Protein AF-A0AAC8YK16-F1 (afdb_monomer_lite)

Radius of gyration: 15.48 Å; chains: 1; bounding box: 37×26×36 Å

Organism: NCBI:txid1748

pLDDT: mean 91.45, std 7.3, range [54.34, 96.81]

Sequence (93 aa):
MEESGQTVRLNRILDLQSDHWIGRAPSGGLEDFHALRIIYSATSLAPSEPVVLDVGGTTERARWVPLWHWRRLSWGAATRACLEHHIHDVPAD

Structure (mmCIF, N/CA/C/O backbone):
data_AF-A0AAC8YK16-F1
#
_entry.id   AF-A0AAC8YK16-F1
#
loop_
_atom_site.group_PDB
_atom_site.id
_atom_site.type_symbol
_atom_site.label_atom_id
_atom_site.label_alt_id
_atom_site.label_comp_id
_atom_site.label_asym_id
_atom_site.label_entity_id
_atom_site.label_seq_id
_atom_site.pdbx_PDB_ins_code
_atom_site.Cartn_x
_atom_site.Cartn_y
_atom_site.Cartn_z
_atom_site.occupancy
_atom_site.B_is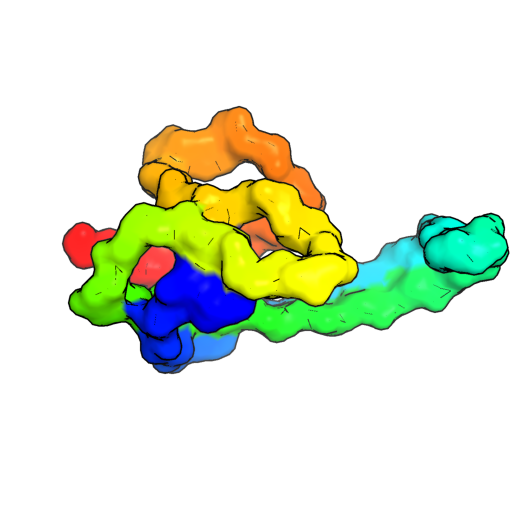o_or_equiv
_atom_site.auth_seq_id
_atom_site.auth_comp_id
_atom_site.auth_asym_id
_atom_site.auth_atom_id
_atom_site.pdbx_PDB_model_num
ATOM 1 N N . MET A 1 1 ? 3.504 2.084 11.513 1.00 72.19 1 MET A N 1
ATOM 2 C CA . MET A 1 1 ? 4.666 2.413 12.358 1.00 72.19 1 MET A CA 1
ATOM 3 C C . MET A 1 1 ? 5.303 3.682 11.825 1.00 72.19 1 MET A C 1
ATOM 5 O O . MET A 1 1 ? 5.016 4.717 12.388 1.00 72.19 1 MET A O 1
ATOM 9 N N . GLU A 1 2 ? 6.007 3.663 10.697 1.00 86.19 2 GLU A N 1
ATOM 10 C CA . GLU A 1 2 ? 6.661 4.867 10.154 1.00 86.19 2 GLU A CA 1
ATOM 11 C C . GLU A 1 2 ? 5.747 5.714 9.246 1.00 86.19 2 GLU A C 1
ATOM 13 O O . GLU A 1 2 ? 5.506 6.883 9.517 1.00 86.19 2 GLU A O 1
ATOM 18 N N . GLU A 1 3 ? 5.113 5.118 8.237 1.00 90.56 3 GLU A N 1
ATOM 19 C CA . GLU A 1 3 ? 4.345 5.892 7.242 1.00 90.56 3 GLU A CA 1
ATOM 20 C C . GLU A 1 3 ? 2.921 6.297 7.678 1.00 90.56 3 GLU A C 1
ATOM 22 O O . GLU A 1 3 ? 2.296 7.142 7.046 1.00 90.56 3 GLU A O 1
ATOM 27 N N . SER A 1 4 ? 2.370 5.689 8.735 1.00 94.44 4 SER A N 1
ATOM 28 C CA . SER A 1 4 ? 0.952 5.862 9.120 1.00 94.44 4 SER A CA 1
ATOM 29 C C . SER A 1 4 ? 0.679 5.939 10.622 1.00 94.44 4 SER A C 1
ATOM 31 O O . SER A 1 4 ? -0.476 6.080 11.035 1.00 94.44 4 SER A O 1
ATOM 33 N N . GLY A 1 5 ? 1.704 5.757 11.460 1.00 94.56 5 GLY A N 1
ATOM 34 C CA . GLY A 1 5 ? 1.538 5.691 12.914 1.00 94.56 5 GLY A CA 1
ATOM 35 C C . GLY A 1 5 ? 0.722 4.489 13.416 1.00 94.56 5 GLY A C 1
ATOM 36 O O . GLY A 1 5 ? 0.516 4.360 14.616 1.00 94.56 5 GLY A O 1
ATOM 37 N N . GLN A 1 6 ? 0.279 3.582 12.533 1.00 95.50 6 GLN A N 1
ATOM 38 C CA . GLN A 1 6 ? -0.534 2.427 12.926 1.00 95.50 6 GLN A CA 1
ATOM 39 C C . GLN A 1 6 ? 0.324 1.249 13.398 1.00 95.50 6 GLN A C 1
ATOM 41 O O . GLN A 1 6 ? 1.357 0.937 12.792 1.00 95.50 6 GLN A O 1
ATOM 46 N N . THR A 1 7 ? -0.155 0.550 14.425 1.00 95.06 7 THR A N 1
ATOM 47 C CA . THR A 1 7 ? 0.344 -0.770 14.828 1.00 95.06 7 THR A CA 1
ATOM 48 C C . THR A 1 7 ? -0.600 -1.825 14.277 1.00 95.06 7 THR A C 1
ATOM 50 O O . THR A 1 7 ? -1.791 -1.808 14.575 1.00 95.06 7 THR A O 1
ATOM 53 N N . VAL A 1 8 ? -0.079 -2.748 13.472 1.00 93.69 8 VAL A N 1
ATOM 54 C CA . VAL A 1 8 ? -0.893 -3.771 12.809 1.00 93.69 8 VAL A CA 1
ATOM 55 C C . VAL A 1 8 ? -0.349 -5.167 13.069 1.00 93.69 8 VAL A C 1
ATOM 57 O O . VAL A 1 8 ? 0.860 -5.373 13.158 1.00 93.69 8 VAL A O 1
ATOM 60 N N . ARG A 1 9 ? -1.253 -6.143 13.140 1.00 94.44 9 ARG A N 1
ATOM 61 C CA . ARG A 1 9 ? -0.930 -7.566 13.055 1.00 94.44 9 ARG A CA 1
ATOM 62 C C . ARG A 1 9 ? -1.137 -8.018 11.613 1.00 94.44 9 ARG A C 1
ATOM 64 O O . ARG A 1 9 ? -2.238 -7.870 11.082 1.00 94.44 9 ARG A O 1
ATOM 71 N N . LEU A 1 10 ? -0.103 -8.583 10.989 1.00 94.06 10 LEU A N 1
ATOM 72 C CA . LEU A 1 10 ? -0.249 -9.220 9.679 1.00 94.06 10 LEU A CA 1
ATOM 73 C C . LEU A 1 10 ? -1.177 -10.436 9.799 1.00 94.06 10 LEU A C 1
ATOM 75 O O . LEU A 1 10 ? -1.118 -11.186 10.775 1.00 94.06 10 LEU A O 1
ATOM 79 N N . ASN A 1 11 ? -2.051 -10.613 8.814 1.00 92.50 11 ASN A N 1
ATOM 80 C CA . ASN A 1 11 ? -2.984 -11.732 8.756 1.00 92.50 11 ASN A CA 1
ATOM 81 C C . ASN A 1 11 ? -2.438 -12.822 7.827 1.00 92.50 11 ASN A C 1
ATOM 83 O O . ASN A 1 11 ? -2.069 -13.900 8.281 1.00 92.50 11 ASN A O 1
ATOM 87 N N . ARG A 1 12 ? -2.382 -12.532 6.522 1.00 92.69 12 ARG A N 1
ATOM 88 C CA . ARG A 1 12 ? -1.899 -13.443 5.476 1.00 92.69 12 ARG A CA 1
ATOM 89 C C . ARG A 1 12 ? -1.330 -12.665 4.295 1.00 92.69 12 ARG A C 1
ATOM 91 O O . ARG A 1 12 ? -1.687 -11.498 4.102 1.00 92.69 12 ARG A O 1
ATOM 98 N N . ILE A 1 13 ? -0.517 -13.341 3.486 1.00 94.44 13 ILE A N 1
ATOM 99 C CA . ILE A 1 13 ? -0.218 -12.888 2.124 1.00 94.44 13 ILE A CA 1
ATOM 100 C C . ILE A 1 13 ? -1.532 -12.899 1.344 1.00 94.44 13 ILE A C 1
ATOM 102 O O . ILE A 1 13 ? -2.286 -13.872 1.391 1.00 94.44 13 ILE A O 1
ATOM 106 N N . LEU A 1 14 ? -1.819 -11.778 0.701 1.00 93.25 14 LEU A N 1
ATOM 107 C CA . LEU A 1 14 ? -3.013 -11.546 -0.091 1.00 93.25 14 LEU A CA 1
ATOM 108 C C . LEU A 1 14 ? -2.722 -11.736 -1.579 1.00 93.25 14 LEU A C 1
ATOM 110 O O . LEU A 1 14 ? -3.507 -12.387 -2.255 1.00 93.25 14 LEU A O 1
ATOM 114 N N . ASP A 1 15 ? -1.587 -11.212 -2.053 1.00 93.69 15 ASP A N 1
ATOM 115 C CA . ASP A 1 15 ? -1.198 -11.260 -3.464 1.00 93.69 15 ASP A CA 1
ATOM 116 C C . ASP A 1 15 ? 0.330 -11.133 -3.635 1.00 93.69 15 ASP A C 1
ATOM 118 O O . ASP A 1 15 ? 1.030 -10.608 -2.758 1.00 93.69 15 ASP A O 1
ATOM 122 N N . LEU A 1 16 ? 0.841 -11.596 -4.776 1.00 95.25 16 LEU A N 1
ATOM 123 C CA . LEU A 1 16 ? 2.209 -11.385 -5.242 1.00 95.25 16 LEU A CA 1
ATOM 124 C C . LEU A 1 16 ? 2.158 -10.805 -6.654 1.00 95.25 16 LEU A C 1
ATOM 126 O O . LEU A 1 16 ? 1.712 -11.458 -7.593 1.00 95.25 16 LEU A O 1
ATOM 130 N N . GLN A 1 17 ? 2.687 -9.599 -6.813 1.00 94.62 17 GLN A N 1
ATOM 131 C CA . GLN A 1 17 ? 2.686 -8.896 -8.088 1.00 94.62 17 GLN A CA 1
ATOM 132 C C . GLN A 1 17 ? 4.103 -8.744 -8.629 1.00 94.62 17 GLN A C 1
ATOM 134 O O . GLN A 1 17 ? 5.052 -8.553 -7.869 1.00 94.62 17 GLN A O 1
ATOM 139 N N . SER A 1 18 ? 4.221 -8.775 -9.952 1.00 94.06 18 SER A N 1
ATOM 140 C CA . SER A 1 18 ? 5.440 -8.457 -10.692 1.00 94.06 18 SER A CA 1
ATOM 141 C C . SER A 1 18 ? 5.129 -7.351 -11.687 1.00 94.06 18 SER A C 1
ATOM 143 O O . SER A 1 18 ? 4.082 -7.386 -12.330 1.00 94.06 18 SER A O 1
ATOM 145 N N . ASP A 1 19 ? 6.031 -6.388 -11.823 1.00 91.88 19 ASP A N 1
ATOM 146 C CA . ASP A 1 19 ? 5.856 -5.245 -12.713 1.00 91.88 19 ASP A CA 1
ATOM 147 C C . ASP A 1 19 ? 7.185 -4.855 -13.351 1.00 91.88 19 ASP A C 1
ATOM 149 O O . ASP A 1 19 ? 8.213 -4.842 -12.675 1.00 91.88 19 ASP A O 1
ATOM 153 N N . HIS A 1 20 ? 7.164 -4.555 -14.643 1.00 93.56 20 HIS A N 1
ATOM 154 C CA . HIS A 1 20 ? 8.358 -4.259 -15.427 1.00 93.56 20 HIS A CA 1
ATOM 155 C C . HIS A 1 20 ? 8.116 -3.003 -16.253 1.00 93.56 20 HIS A C 1
ATOM 157 O O . HIS A 1 20 ? 7.110 -2.907 -16.960 1.00 93.56 20 HIS A O 1
ATOM 163 N N . TRP A 1 21 ? 9.001 -2.018 -16.122 1.00 93.62 21 TRP A N 1
ATOM 164 C CA . TRP A 1 21 ? 8.870 -0.758 -16.844 1.00 93.62 21 TRP A CA 1
ATOM 165 C C . TRP A 1 21 ? 10.217 -0.068 -17.036 1.00 93.62 21 TRP A C 1
ATOM 167 O O . TRP A 1 21 ? 11.091 -0.107 -16.175 1.00 93.62 21 TRP A O 1
ATOM 177 N N . ILE A 1 22 ? 10.338 0.673 -18.136 1.00 95.62 22 ILE A N 1
ATOM 178 C CA . ILE A 1 22 ? 11.454 1.594 -18.352 1.00 95.62 22 ILE A CA 1
ATOM 179 C C . ILE A 1 22 ? 11.069 2.956 -17.771 1.00 95.62 22 ILE A C 1
ATOM 181 O O . ILE A 1 22 ? 10.034 3.526 -18.126 1.00 95.62 22 ILE A O 1
ATOM 185 N N . GLY A 1 23 ? 11.896 3.487 -16.874 1.00 93.06 23 GLY A N 1
ATOM 186 C CA . GLY A 1 23 ? 11.645 4.737 -16.159 1.00 93.06 23 GLY A CA 1
ATOM 187 C C . GLY A 1 23 ? 12.895 5.598 -16.027 1.00 93.06 23 GLY A C 1
ATOM 188 O O . GLY A 1 23 ? 13.980 5.215 -16.455 1.00 93.06 23 GLY A O 1
ATOM 189 N N . ARG A 1 24 ? 12.752 6.784 -15.427 1.00 95.00 24 ARG A N 1
ATOM 190 C CA . ARG A 1 24 ? 13.905 7.608 -15.045 1.00 95.00 24 ARG A CA 1
ATOM 191 C C . ARG A 1 24 ? 14.244 7.388 -13.581 1.00 95.00 24 ARG A C 1
ATOM 193 O O . ARG A 1 24 ? 13.371 7.537 -12.729 1.00 95.00 24 ARG A O 1
ATOM 200 N N . ALA A 1 25 ? 15.506 7.097 -13.303 1.00 88.94 25 ALA A N 1
ATOM 201 C CA . ALA A 1 25 ? 16.023 7.078 -11.945 1.00 88.94 25 ALA A CA 1
ATOM 202 C C . ALA 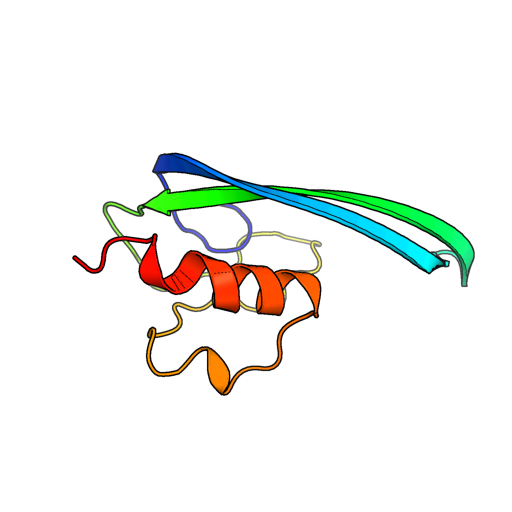A 1 25 ? 16.098 8.496 -11.353 1.00 88.94 25 ALA A C 1
ATOM 204 O O . ALA A 1 25 ? 16.113 9.476 -12.108 1.00 88.94 25 ALA A O 1
ATOM 205 N N . PRO A 1 26 ? 16.228 8.640 -10.020 1.00 85.06 26 PRO A N 1
ATOM 206 C CA . PRO A 1 26 ? 16.452 9.939 -9.381 1.00 85.06 26 PRO A CA 1
ATOM 207 C C . PRO A 1 26 ? 17.671 10.702 -9.930 1.00 85.06 26 PRO A C 1
ATOM 209 O O . PRO A 1 26 ? 17.700 11.928 -9.898 1.00 85.06 26 PRO A O 1
ATOM 212 N N . SER A 1 27 ? 18.657 9.987 -10.482 1.00 89.88 27 SER A N 1
ATOM 213 C CA . SER A 1 27 ? 19.835 10.544 -11.163 1.00 89.88 27 SER A CA 1
ATOM 214 C C . SER A 1 27 ? 19.540 11.126 -12.559 1.00 89.88 27 SER A C 1
ATOM 216 O O . SER A 1 27 ? 20.395 11.790 -13.140 1.00 89.88 27 SER A O 1
ATOM 218 N N . GLY A 1 28 ? 18.350 10.874 -13.117 1.00 91.38 28 GLY A N 1
ATOM 219 C CA . GLY A 1 28 ? 17.902 11.316 -14.442 1.00 91.38 28 GLY A CA 1
ATOM 220 C C . GLY A 1 28 ? 18.145 10.316 -15.583 1.00 91.38 28 GLY A C 1
ATOM 221 O O . GLY A 1 28 ? 17.594 10.503 -16.677 1.00 91.38 28 GLY A O 1
ATOM 222 N N . GLY A 1 29 ? 18.922 9.255 -15.340 1.00 94.88 29 GLY A N 1
ATOM 223 C CA . GLY A 1 29 ? 19.192 8.184 -16.305 1.00 94.88 29 GLY A CA 1
ATOM 224 C C . GLY A 1 29 ? 17.949 7.353 -16.627 1.00 94.88 29 GLY A C 1
ATOM 225 O O . GLY A 1 29 ? 17.082 7.185 -15.772 1.00 94.88 29 GLY A O 1
ATOM 226 N N . LEU A 1 30 ? 17.850 6.862 -17.868 1.00 96.50 30 LEU A N 1
ATOM 227 C CA . LEU A 1 30 ? 16.855 5.847 -18.220 1.00 96.50 30 LEU A CA 1
ATOM 228 C C . LEU A 1 30 ? 17.325 4.493 -17.698 1.00 96.50 30 LEU A C 1
ATOM 230 O O . LEU A 1 30 ? 18.439 4.070 -18.003 1.00 96.50 30 LEU A O 1
ATOM 234 N N . GLU A 1 31 ? 16.459 3.831 -16.949 1.00 96.44 31 GLU A N 1
ATOM 235 C CA . GLU A 1 31 ? 16.717 2.535 -16.339 1.00 96.44 31 GLU A CA 1
ATOM 236 C C . GLU A 1 31 ? 15.550 1.590 -16.613 1.00 96.44 31 GLU A C 1
ATOM 238 O O . GLU A 1 31 ? 14.401 2.015 -16.773 1.00 96.44 31 GLU A O 1
ATOM 243 N N . ASP A 1 32 ? 15.879 0.304 -16.696 1.00 95.94 32 ASP A N 1
ATOM 244 C CA . ASP A 1 32 ? 14.911 -0.773 -16.809 1.00 95.94 32 ASP A CA 1
ATOM 245 C C . ASP A 1 32 ? 14.625 -1.338 -15.414 1.00 95.94 32 ASP A C 1
ATOM 247 O O . ASP A 1 32 ? 15.521 -1.871 -14.756 1.00 95.94 32 ASP A O 1
ATOM 251 N N . PHE A 1 33 ? 13.394 -1.170 -14.940 1.00 93.88 33 PHE A N 1
ATOM 252 C CA . PHE A 1 33 ? 12.986 -1.537 -13.592 1.00 93.88 33 PHE A CA 1
ATOM 253 C C . PHE A 1 33 ? 12.166 -2.818 -13.603 1.00 93.88 33 PHE A C 1
ATOM 255 O O . PHE A 1 33 ? 11.226 -2.977 -14.380 1.00 93.88 33 PHE A O 1
ATOM 262 N N . HIS A 1 34 ? 12.462 -3.696 -12.646 1.00 94.94 34 HIS A N 1
ATOM 263 C CA . HIS A 1 34 ? 11.635 -4.851 -12.320 1.00 94.94 34 HIS A CA 1
ATOM 264 C C . HIS A 1 34 ? 11.308 -4.822 -10.829 1.00 94.94 34 HIS A C 1
ATOM 266 O O . HIS A 1 34 ? 12.205 -4.892 -9.990 1.00 94.94 34 HIS A O 1
ATOM 272 N N . ALA A 1 35 ? 10.024 -4.710 -10.493 1.00 92.44 35 ALA A N 1
ATOM 273 C CA . ALA A 1 35 ? 9.549 -4.751 -9.117 1.00 92.44 35 ALA A CA 1
ATOM 274 C C . ALA A 1 35 ? 8.759 -6.027 -8.836 1.00 92.44 35 ALA A C 1
ATOM 276 O O . ALA A 1 35 ? 7.904 -6.435 -9.622 1.00 92.44 35 ALA A O 1
ATOM 277 N N . LEU A 1 36 ? 8.991 -6.591 -7.652 1.00 94.94 36 LEU A N 1
ATOM 278 C CA . LEU A 1 36 ? 8.125 -7.585 -7.030 1.00 94.94 36 LEU A CA 1
ATOM 279 C C . LEU A 1 36 ? 7.449 -6.949 -5.814 1.00 94.94 36 LEU A C 1
ATOM 281 O O . LEU A 1 36 ? 8.107 -6.273 -5.023 1.00 94.94 36 LEU A O 1
ATOM 285 N N . ARG A 1 37 ? 6.143 -7.162 -5.649 1.00 93.62 37 ARG A N 1
ATOM 286 C CA . ARG A 1 37 ? 5.374 -6.667 -4.497 1.00 93.62 37 ARG A CA 1
ATOM 287 C C . ARG A 1 37 ? 4.665 -7.822 -3.823 1.00 93.62 37 ARG A C 1
ATOM 289 O O . ARG A 1 37 ? 3.873 -8.508 -4.460 1.00 93.62 37 ARG A O 1
ATOM 296 N N . ILE A 1 38 ? 4.915 -7.997 -2.531 1.00 95.44 38 ILE A N 1
ATOM 297 C CA . ILE A 1 38 ? 4.151 -8.917 -1.6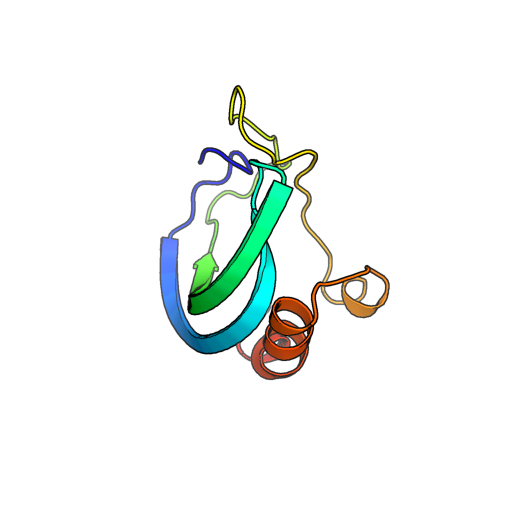88 1.00 95.44 38 ILE A CA 1
ATOM 298 C C . ILE A 1 38 ? 3.122 -8.084 -0.940 1.00 95.44 38 ILE A C 1
ATOM 300 O O . ILE A 1 38 ? 3.484 -7.178 -0.189 1.00 95.44 38 ILE A O 1
ATOM 304 N N . ILE A 1 39 ? 1.847 -8.383 -1.147 1.00 93.62 39 ILE A N 1
ATOM 305 C CA . ILE A 1 39 ? 0.752 -7.655 -0.518 1.00 93.62 39 ILE A CA 1
ATOM 306 C C . ILE A 1 39 ? 0.233 -8.488 0.642 1.00 93.62 39 ILE A C 1
ATOM 308 O O . ILE A 1 39 ? -0.077 -9.665 0.480 1.00 93.62 39 ILE A O 1
ATOM 312 N N . TYR A 1 40 ? 0.119 -7.873 1.815 1.00 93.38 40 TYR A N 1
ATOM 313 C CA . TYR A 1 40 ? -0.419 -8.507 3.013 1.00 93.38 40 TYR A CA 1
ATOM 314 C C . TYR A 1 40 ? -1.748 -7.873 3.395 1.00 93.38 40 TYR A C 1
ATOM 316 O O . TYR A 1 40 ? -1.920 -6.658 3.315 1.00 93.38 40 TYR A O 1
ATOM 324 N N . SER A 1 41 ? -2.658 -8.695 3.906 1.00 92.81 41 SER A N 1
ATOM 325 C CA . SER A 1 41 ? -3.752 -8.183 4.732 1.00 92.81 41 SER A CA 1
ATOM 326 C C . SER A 1 41 ? -3.252 -8.002 6.165 1.00 92.81 41 SER A C 1
ATOM 328 O O . SER A 1 41 ? -2.476 -8.818 6.672 1.00 92.81 41 SER A O 1
ATOM 330 N N . ALA A 1 42 ? -3.695 -6.939 6.828 1.00 92.69 42 ALA A N 1
ATOM 331 C CA . ALA A 1 42 ? -3.301 -6.627 8.193 1.00 92.69 42 ALA A CA 1
ATOM 332 C C . ALA A 1 42 ? -4.470 -6.009 8.961 1.00 92.69 42 ALA A C 1
ATOM 334 O O . ALA A 1 42 ? -5.324 -5.349 8.374 1.00 92.69 42 ALA A O 1
ATOM 335 N N . THR A 1 43 ? -4.483 -6.214 10.276 1.00 92.38 43 THR A N 1
ATOM 336 C CA . THR A 1 43 ? -5.519 -5.690 11.174 1.00 92.38 43 THR A CA 1
ATOM 337 C C . THR A 1 43 ? -4.874 -4.785 12.212 1.00 92.38 43 THR A C 1
ATOM 339 O O . THR A 1 43 ? -3.924 -5.203 12.878 1.00 92.38 43 THR A O 1
ATOM 342 N N . SER A 1 44 ? -5.391 -3.568 12.382 1.00 93.81 44 SER A N 1
ATOM 343 C CA . SER A 1 44 ? -5.085 -2.745 13.557 1.00 93.81 44 SER A CA 1
ATOM 344 C C . SER A 1 44 ? -6.112 -3.050 14.642 1.00 93.81 44 SER A C 1
ATOM 346 O O . SER A 1 44 ? -7.301 -2.848 14.426 1.00 93.81 44 SER A O 1
ATOM 348 N N . LEU A 1 45 ? -5.667 -3.546 15.800 1.00 92.69 45 LEU A N 1
ATOM 349 C CA . LEU A 1 45 ? -6.560 -3.819 16.939 1.00 92.69 45 LEU A CA 1
ATOM 350 C C . LEU A 1 45 ? -6.928 -2.547 17.719 1.00 92.69 45 LEU A C 1
ATOM 352 O O . LEU A 1 45 ? -7.848 -2.562 18.529 1.00 92.69 45 LEU A O 1
ATOM 356 N N . ALA A 1 46 ? -6.195 -1.460 17.488 1.00 94.31 46 ALA A N 1
ATOM 357 C CA . ALA A 1 46 ? -6.419 -0.158 18.100 1.00 94.31 46 ALA A CA 1
ATOM 358 C C . ALA A 1 46 ? -6.121 0.935 17.058 1.00 94.31 46 ALA A C 1
ATOM 360 O O . ALA A 1 46 ? -5.077 1.588 17.138 1.00 94.31 46 ALA A O 1
ATOM 361 N N . PRO A 1 47 ? -6.975 1.089 16.026 1.00 94.62 47 PRO A N 1
ATOM 362 C CA . PRO A 1 47 ? -6.753 2.078 14.982 1.00 94.62 47 PRO A CA 1
ATOM 363 C C . PRO A 1 47 ? -6.820 3.492 15.565 1.00 94.62 47 PRO A C 1
ATOM 365 O O . PRO A 1 47 ? -7.714 3.819 16.344 1.00 94.62 47 PRO A O 1
ATOM 368 N N . SER A 1 48 ? -5.874 4.332 15.163 1.00 95.75 48 SER A N 1
ATOM 369 C CA . SER A 1 48 ? -5.846 5.762 15.475 1.00 95.75 48 SER A CA 1
ATOM 370 C C . SER A 1 48 ? -5.968 6.587 14.195 1.00 95.75 48 SER A C 1
ATOM 372 O O . SER A 1 48 ? -5.944 6.032 13.092 1.00 95.75 48 SER A O 1
ATOM 374 N N . GLU A 1 49 ? -6.084 7.911 14.323 1.00 96.62 49 GLU A N 1
ATOM 375 C CA . GLU A 1 49 ? -5.961 8.788 13.157 1.00 96.62 49 GLU A CA 1
ATOM 376 C C . GLU A 1 49 ? -4.551 8.641 12.556 1.00 96.62 49 GLU A C 1
ATOM 378 O O . GLU A 1 49 ? -3.567 8.781 13.294 1.00 96.62 49 GLU A O 1
ATOM 383 N N . PRO A 1 50 ? -4.414 8.321 11.256 1.00 96.81 50 PRO A N 1
ATOM 384 C CA . PRO A 1 50 ? -3.107 8.095 10.665 1.00 96.81 50 PRO A CA 1
ATOM 385 C C . PRO A 1 50 ? -2.247 9.354 10.656 1.00 96.81 50 PRO A C 1
ATOM 387 O O . PRO A 1 50 ? -2.690 10.436 10.278 1.00 96.81 50 PRO A O 1
ATOM 390 N N . VAL A 1 51 ? -0.982 9.181 11.021 1.00 95.00 51 VAL A N 1
ATOM 391 C CA . VAL A 1 51 ? 0.031 10.239 11.019 1.00 95.00 51 VAL A CA 1
ATOM 392 C C . VAL A 1 51 ? 1.296 9.723 10.350 1.00 95.00 51 VAL A C 1
ATOM 394 O O . VAL A 1 51 ? 1.716 8.595 10.600 1.00 95.00 51 VAL A O 1
ATOM 397 N N . VAL A 1 52 ? 1.903 10.531 9.486 1.00 95.88 52 VAL A N 1
ATOM 398 C CA . VAL A 1 52 ? 3.191 10.193 8.870 1.00 95.88 52 VAL A CA 1
ATOM 399 C C . VAL A 1 52 ? 4.293 10.546 9.866 1.00 95.88 52 VAL A C 1
ATOM 401 O O . VAL A 1 52 ? 4.370 11.691 10.307 1.00 95.88 52 VAL A O 1
ATOM 404 N N . LEU A 1 53 ? 5.104 9.561 10.250 1.00 92.56 53 LEU A N 1
ATOM 405 C CA . LEU A 1 53 ? 6.215 9.722 11.194 1.00 92.56 53 LEU A CA 1
ATOM 406 C C . LEU A 1 53 ? 7.590 9.666 10.512 1.00 92.56 53 LEU A C 1
ATOM 408 O O . LEU A 1 53 ? 8.577 10.044 11.137 1.00 92.56 53 LEU A O 1
ATOM 412 N N . ASP A 1 54 ? 7.651 9.206 9.260 1.00 89.94 54 ASP A N 1
ATOM 413 C CA . ASP A 1 54 ? 8.872 9.147 8.452 1.00 89.94 54 ASP A CA 1
ATOM 414 C C . ASP A 1 54 ? 9.467 10.548 8.230 1.00 89.94 54 ASP A C 1
ATOM 416 O O . ASP A 1 54 ? 8.809 11.442 7.688 1.00 89.94 54 ASP A O 1
ATOM 420 N N . VAL A 1 55 ? 10.721 10.741 8.645 1.00 87.62 55 VAL A N 1
ATOM 421 C CA . VAL A 1 55 ? 11.456 11.997 8.467 1.00 87.62 55 VAL A CA 1
ATOM 422 C C . VAL A 1 55 ? 12.428 11.845 7.304 1.00 87.62 55 VAL A C 1
ATOM 424 O O . VAL A 1 55 ? 13.444 11.166 7.411 1.00 87.62 55 VAL A O 1
ATOM 427 N N . GLY A 1 56 ? 12.158 12.560 6.211 1.00 86.69 56 GLY A N 1
ATOM 428 C CA . GLY A 1 56 ? 12.983 12.521 5.000 1.00 86.69 56 GLY A CA 1
ATOM 429 C C . GLY A 1 56 ? 12.539 11.476 3.974 1.00 86.69 56 GLY A C 1
ATOM 430 O O . GLY A 1 56 ? 13.085 11.463 2.870 1.00 86.69 56 GLY A O 1
ATOM 431 N N . GLY A 1 57 ? 11.538 10.653 4.293 1.00 89.19 57 GLY A N 1
ATOM 432 C CA . GLY A 1 57 ? 10.843 9.820 3.321 1.00 89.19 57 GLY A CA 1
ATOM 433 C C . GLY A 1 57 ? 9.925 10.593 2.373 1.00 89.19 57 GLY A C 1
ATOM 434 O O . GLY A 1 57 ? 9.759 11.812 2.446 1.00 89.19 57 GLY A O 1
ATOM 435 N N . THR A 1 58 ? 9.311 9.859 1.447 1.00 89.88 58 THR A N 1
ATOM 436 C CA . THR A 1 58 ? 8.474 10.426 0.374 1.00 89.88 58 THR A CA 1
ATOM 437 C C . THR A 1 58 ? 6.982 10.455 0.700 1.00 89.88 58 THR A C 1
ATOM 439 O O . THR A 1 58 ? 6.184 10.929 -0.109 1.00 89.88 58 THR A O 1
ATOM 442 N N . THR A 1 59 ? 6.574 9.917 1.849 1.00 92.88 59 THR A N 1
ATOM 443 C CA . THR A 1 59 ? 5.161 9.824 2.231 1.00 92.88 59 THR A CA 1
ATOM 444 C C . THR A 1 59 ? 4.615 11.202 2.600 1.00 92.88 59 THR A C 1
ATOM 446 O O . THR A 1 59 ? 4.996 11.780 3.610 1.00 92.88 59 THR A O 1
ATOM 449 N N . GLU A 1 60 ? 3.691 11.737 1.797 1.00 92.69 60 GLU A N 1
ATOM 450 C CA . GLU A 1 60 ? 3.079 13.047 2.073 1.00 92.69 60 GLU A CA 1
ATOM 451 C C . GLU A 1 60 ? 1.926 12.947 3.086 1.00 92.69 60 GLU A C 1
ATOM 453 O O . GLU A 1 60 ? 1.763 13.817 3.941 1.00 92.69 60 GLU A O 1
ATOM 458 N N . ARG A 1 61 ? 1.071 11.919 2.964 1.00 93.19 61 ARG A N 1
ATOM 459 C CA . ARG A 1 61 ? -0.174 11.790 3.741 1.00 93.19 61 ARG A CA 1
ATOM 460 C C . A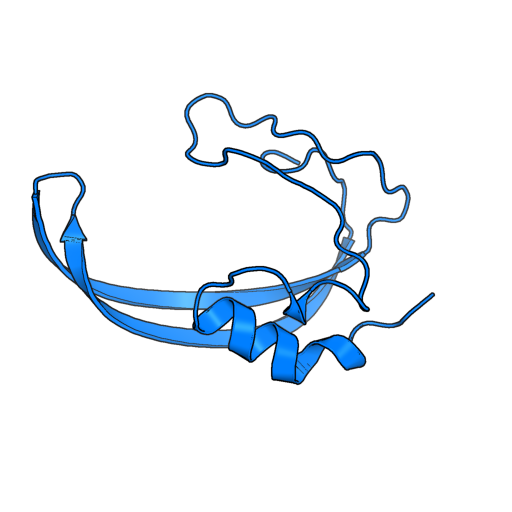RG A 1 61 ? -0.559 10.336 3.972 1.00 93.19 61 ARG A C 1
ATOM 462 O O . ARG A 1 61 ? -0.388 9.497 3.093 1.00 93.19 61 ARG A O 1
ATOM 469 N N . ALA A 1 62 ? -1.214 10.087 5.102 1.00 95.12 62 ALA A N 1
ATOM 470 C CA . ALA A 1 62 ? -1.876 8.827 5.417 1.00 95.12 62 ALA A CA 1
ATOM 471 C C . ALA A 1 62 ? -3.327 9.093 5.841 1.00 95.12 62 ALA A C 1
ATOM 473 O O . ALA A 1 62 ? -3.623 10.126 6.436 1.00 95.12 62 ALA A O 1
ATOM 474 N N . ARG A 1 63 ? -4.247 8.177 5.515 1.00 95.25 63 ARG A N 1
ATOM 475 C CA . ARG A 1 63 ? -5.655 8.253 5.935 1.00 95.25 63 ARG A CA 1
ATOM 476 C C . ARG A 1 63 ? -6.313 6.879 5.933 1.00 95.25 63 ARG A C 1
ATOM 478 O O . ARG A 1 63 ? -5.996 6.044 5.087 1.00 95.25 63 ARG A O 1
ATOM 485 N N . TRP A 1 64 ? -7.312 6.696 6.791 1.00 94.88 64 TRP A N 1
ATOM 486 C CA . TRP A 1 64 ? -8.284 5.622 6.610 1.00 94.88 64 TRP A CA 1
ATOM 487 C C . TRP A 1 64 ? -9.239 5.983 5.468 1.00 94.88 64 TRP A C 1
ATOM 489 O O . TRP A 1 64 ? -9.701 7.124 5.348 1.00 94.88 64 TRP A O 1
ATOM 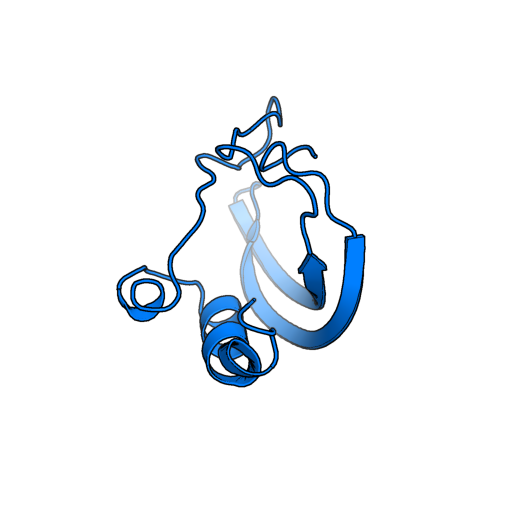499 N N . VAL A 1 65 ? -9.529 5.012 4.603 1.00 93.75 65 VAL A N 1
ATOM 500 C CA . VAL A 1 65 ? -10.447 5.176 3.471 1.00 93.75 65 VAL A CA 1
ATOM 501 C C . VAL A 1 65 ? -11.622 4.220 3.655 1.00 93.75 65 VAL A C 1
ATOM 503 O O . VAL A 1 65 ? -11.417 3.008 3.630 1.00 93.75 65 VAL A O 1
ATOM 506 N N . PRO A 1 66 ? -12.858 4.726 3.808 1.00 91.12 66 PRO A N 1
ATOM 507 C CA . PRO A 1 66 ? -14.035 3.869 3.856 1.00 91.12 66 PRO A CA 1
ATOM 508 C C . PRO A 1 66 ? -14.202 3.043 2.575 1.00 91.12 66 PRO A C 1
ATOM 510 O O . PRO A 1 66 ? -13.969 3.544 1.470 1.00 91.12 66 PRO A O 1
ATOM 513 N N . LEU A 1 67 ? -14.702 1.809 2.702 1.00 89.69 67 LEU A N 1
ATOM 514 C CA . LEU A 1 67 ? -14.870 0.880 1.573 1.00 89.69 67 LEU A CA 1
ATOM 515 C C . LEU A 1 67 ? -15.779 1.419 0.455 1.00 89.69 67 LEU A C 1
ATOM 517 O O . LEU A 1 67 ? -15.604 1.099 -0.715 1.00 89.69 67 LEU A O 1
ATOM 521 N N . TRP A 1 68 ? -16.741 2.280 0.772 1.00 90.62 68 TRP A N 1
ATOM 522 C CA . TRP A 1 68 ? -17.590 2.907 -0.244 1.00 90.62 68 TRP A CA 1
ATOM 523 C C . TRP A 1 68 ? -16.871 4.023 -1.024 1.00 90.62 68 TRP A C 1
ATOM 525 O O . TRP A 1 68 ? -17.336 4.433 -2.088 1.00 90.62 68 TRP A O 1
ATOM 535 N N . HIS A 1 69 ? -15.749 4.536 -0.509 1.00 94.44 69 HIS A N 1
ATOM 536 C CA . HIS A 1 69 ? -15.062 5.706 -1.051 1.00 94.44 69 HIS A CA 1
ATOM 537 C C . HIS A 1 69 ? -13.818 5.371 -1.878 1.00 94.44 69 HIS A C 1
ATOM 539 O O . HIS A 1 69 ? -13.429 6.180 -2.718 1.00 94.44 69 HIS A O 1
ATOM 545 N N . TRP A 1 70 ? -13.200 4.198 -1.692 1.00 93.81 70 TRP A N 1
ATOM 546 C CA . TRP A 1 70 ? -11.899 3.902 -2.308 1.00 93.81 70 TRP A CA 1
ATOM 547 C C . TRP A 1 70 ? -11.907 4.044 -3.836 1.00 93.81 70 TRP A C 1
ATOM 549 O O . TRP A 1 70 ? -10.958 4.580 -4.395 1.00 93.81 70 TRP A O 1
ATOM 559 N N . ARG A 1 71 ? -13.000 3.681 -4.522 1.00 95.00 71 ARG A N 1
ATOM 560 C CA . ARG A 1 71 ? -13.113 3.800 -5.992 1.00 95.00 71 ARG A CA 1
ATOM 561 C C . ARG A 1 71 ? -13.034 5.238 -6.517 1.00 95.00 71 ARG A C 1
ATOM 563 O O . ARG A 1 71 ? -12.812 5.425 -7.709 1.00 95.00 71 ARG A O 1
ATOM 570 N N . ARG A 1 72 ? -13.252 6.239 -5.657 1.00 95.75 72 ARG A N 1
ATOM 571 C CA . ARG A 1 72 ? -13.212 7.668 -6.011 1.00 95.75 72 ARG A CA 1
ATOM 572 C C . ARG A 1 72 ? -11.816 8.278 -5.896 1.00 95.75 72 ARG A C 1
ATOM 574 O O . ARG A 1 72 ? -11.642 9.434 -6.264 1.00 95.75 72 ARG A O 1
ATOM 581 N N . LEU A 1 73 ? -10.851 7.535 -5.360 1.00 95.38 73 LEU A N 1
ATOM 582 C CA . LEU A 1 73 ? -9.469 7.979 -5.236 1.00 95.38 73 LEU A CA 1
ATOM 583 C C . LEU A 1 73 ? -8.643 7.486 -6.427 1.00 95.38 73 LEU A C 1
ATOM 585 O O . LEU A 1 73 ? -8.921 6.432 -7.005 1.00 95.38 73 LEU A O 1
ATOM 589 N N . SER A 1 74 ? -7.621 8.259 -6.784 1.00 94.81 74 SER A N 1
ATOM 590 C CA . SER A 1 74 ? -6.638 7.859 -7.786 1.00 94.81 74 SER A CA 1
ATOM 591 C C . SER A 1 74 ? -5.655 6.874 -7.166 1.00 94.81 74 SER A C 1
ATOM 593 O O . SER A 1 74 ? -4.988 7.191 -6.184 1.00 94.81 74 SER A O 1
ATOM 595 N N . TRP A 1 75 ? -5.553 5.693 -7.765 1.00 95.00 75 TRP A N 1
ATOM 596 C CA . TRP A 1 75 ? -4.625 4.643 -7.360 1.00 95.00 75 TRP A CA 1
ATOM 597 C C . TRP A 1 75 ? -3.661 4.344 -8.502 1.00 95.00 75 TRP A C 1
ATOM 599 O O . TRP A 1 75 ? -4.056 4.384 -9.669 1.00 95.00 75 TRP A O 1
ATOM 609 N N . GLY A 1 76 ? -2.421 3.978 -8.170 1.00 91.81 76 GLY A N 1
ATOM 610 C CA . GLY A 1 76 ? -1.541 3.318 -9.132 1.00 91.81 76 GLY A CA 1
ATOM 611 C C . GLY A 1 76 ? -2.170 2.010 -9.627 1.00 91.81 76 GLY A C 1
ATOM 612 O O . GLY A 1 76 ? -2.933 1.374 -8.895 1.00 91.81 76 GLY A O 1
ATOM 613 N N . ALA A 1 77 ? -1.859 1.605 -10.862 1.00 89.94 77 ALA A N 1
ATOM 614 C CA . ALA A 1 77 ? -2.516 0.475 -11.528 1.00 89.94 77 ALA A CA 1
ATOM 615 C C . ALA A 1 77 ? -2.469 -0.818 -10.692 1.00 89.94 77 ALA A C 1
ATOM 617 O O . ALA A 1 77 ? -3.496 -1.459 -10.481 1.00 89.94 77 ALA A O 1
ATOM 618 N N . ALA A 1 78 ? -1.300 -1.137 -10.134 1.00 89.19 78 ALA A N 1
ATOM 619 C CA . ALA A 1 78 ? -1.084 -2.294 -9.266 1.00 89.19 78 ALA A CA 1
ATOM 620 C C . ALA A 1 78 ? -1.943 -2.268 -7.987 1.00 89.19 78 ALA A C 1
ATOM 622 O O . ALA A 1 78 ? -2.616 -3.246 -7.656 1.00 89.19 78 ALA A O 1
ATOM 623 N N . THR A 1 79 ? -1.978 -1.128 -7.288 1.00 93.06 79 THR A N 1
ATOM 624 C CA . THR A 1 79 ? -2.806 -0.947 -6.085 1.00 93.06 79 THR A CA 1
ATOM 625 C C . THR A 1 79 ? -4.289 -1.062 -6.417 1.00 93.06 79 THR A C 1
ATOM 627 O O . THR A 1 79 ? -5.032 -1.715 -5.688 1.00 93.06 79 THR A O 1
ATOM 630 N N . ARG A 1 80 ? -4.722 -0.468 -7.537 1.00 94.81 80 ARG A N 1
ATOM 631 C CA . ARG A 1 80 ? -6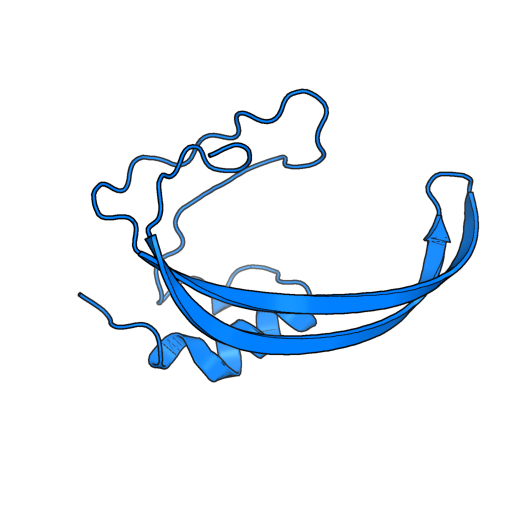.108 -0.561 -7.997 1.00 94.81 80 ARG A CA 1
ATOM 632 C C . ARG A 1 80 ? -6.512 -2.008 -8.265 1.00 94.81 80 ARG A C 1
ATOM 634 O O . ARG A 1 80 ? -7.542 -2.428 -7.752 1.00 94.81 80 ARG A O 1
ATOM 641 N N . ALA A 1 81 ? -5.701 -2.752 -9.017 1.00 92.44 81 ALA A N 1
ATOM 642 C CA . ALA A 1 81 ? -5.962 -4.154 -9.329 1.00 92.44 81 ALA A CA 1
ATOM 643 C C . ALA A 1 81 ? -6.055 -5.008 -8.053 1.00 92.44 81 ALA A C 1
ATOM 645 O O . ALA A 1 81 ? -6.984 -5.797 -7.904 1.00 92.44 81 ALA A O 1
ATOM 646 N N . CYS A 1 82 ? -5.157 -4.787 -7.086 1.00 93.56 82 CYS A N 1
ATOM 647 C CA . CYS A 1 82 ? -5.228 -5.472 -5.795 1.00 93.56 82 CYS A CA 1
ATOM 648 C C . CYS A 1 82 ? -6.538 -5.171 -5.049 1.00 93.56 82 CYS A C 1
ATOM 650 O O . CYS A 1 82 ? -7.160 -6.085 -4.510 1.00 93.56 82 CYS A O 1
ATOM 652 N N . LEU A 1 83 ? -6.963 -3.903 -4.999 1.00 94.25 83 LEU A N 1
ATOM 653 C CA . LEU A 1 83 ? -8.227 -3.528 -4.362 1.00 94.25 83 LEU A CA 1
ATOM 654 C C . LEU A 1 83 ? -9.416 -4.160 -5.101 1.00 94.25 83 LEU A C 1
ATOM 656 O O . LEU A 1 83 ? -10.301 -4.716 -4.466 1.00 94.25 83 LEU A O 1
ATOM 660 N N . GLU A 1 84 ? -9.439 -4.138 -6.433 1.00 94.38 84 GLU A N 1
ATOM 661 C CA . GLU A 1 84 ? -10.520 -4.747 -7.221 1.00 94.38 84 GLU A CA 1
ATOM 662 C C . GLU A 1 84 ? -10.663 -6.253 -6.960 1.00 94.38 84 GLU A C 1
ATOM 664 O O . GLU A 1 84 ? -11.791 -6.727 -6.824 1.00 94.38 84 GLU A O 1
ATOM 669 N N . HIS A 1 85 ? -9.553 -6.981 -6.828 1.00 94.38 85 HIS A N 1
ATOM 670 C CA . HIS A 1 85 ? -9.577 -8.423 -6.582 1.00 94.38 85 HIS A CA 1
ATOM 671 C C . HIS A 1 85 ? -9.883 -8.797 -5.131 1.00 94.38 85 HIS A C 1
ATOM 673 O O . HIS A 1 85 ? -10.601 -9.764 -4.900 1.00 94.38 85 HIS A O 1
ATOM 679 N N . HIS A 1 86 ? -9.363 -8.041 -4.160 1.00 93.00 86 HIS A N 1
ATOM 680 C CA . HIS A 1 86 ? -9.285 -8.520 -2.779 1.00 93.00 86 HIS A CA 1
ATOM 681 C C . HIS A 1 86 ? -10.042 -7.685 -1.746 1.00 93.00 86 HIS A C 1
ATOM 683 O O . HIS A 1 86 ? -10.062 -8.054 -0.572 1.00 93.00 86 HIS A O 1
ATOM 689 N N . ILE A 1 87 ? -10.693 -6.578 -2.128 1.00 90.56 87 ILE A N 1
ATOM 690 C CA . ILE A 1 87 ? -11.421 -5.718 -1.170 1.00 90.56 87 ILE A CA 1
ATOM 691 C C . ILE A 1 87 ? -12.495 -6.482 -0.378 1.00 90.56 87 ILE A C 1
ATOM 693 O O . ILE A 1 87 ? -12.807 -6.107 0.746 1.00 90.56 87 ILE A O 1
ATOM 697 N N . HIS A 1 88 ? -13.051 -7.554 -0.947 1.00 86.56 88 HIS A N 1
ATOM 698 C CA . HIS A 1 88 ? -14.070 -8.388 -0.304 1.00 86.56 88 HIS A CA 1
ATOM 699 C C . HIS A 1 88 ? -13.486 -9.555 0.507 1.00 86.56 88 HIS A C 1
ATOM 701 O O . HIS A 1 88 ? -14.201 -10.155 1.304 1.00 86.56 88 HIS A O 1
ATOM 707 N N . ASP A 1 89 ? -12.191 -9.842 0.353 1.00 83.44 89 ASP A N 1
ATOM 708 C CA . ASP A 1 89 ? -11.491 -10.900 1.090 1.00 83.44 89 ASP A CA 1
ATOM 709 C C . ASP A 1 89 ? -10.977 -10.423 2.459 1.00 83.44 89 ASP A C 1
ATOM 711 O O . ASP A 1 89 ? -10.430 -11.215 3.244 1.00 83.44 89 ASP A O 1
ATOM 715 N N . VAL A 1 90 ? -11.083 -9.114 2.711 1.00 70.38 90 VAL A N 1
ATOM 716 C CA . VAL A 1 90 ? -10.791 -8.469 3.989 1.00 70.38 90 VAL A CA 1
ATOM 717 C C . VAL A 1 90 ? -12.106 -8.406 4.772 1.00 70.38 90 VAL A C 1
ATOM 719 O O . VAL A 1 90 ? -13.041 -7.755 4.305 1.00 70.38 90 VAL A O 1
ATOM 722 N N . PRO A 1 91 ? -12.209 -9.086 5.929 1.00 63.69 91 PRO A N 1
ATOM 723 C CA . PRO A 1 91 ? -13.418 -9.061 6.743 1.00 63.69 91 PRO A CA 1
ATOM 724 C C . PRO A 1 91 ? -13.833 -7.621 7.058 1.00 63.69 91 PRO A C 1
ATOM 726 O O . PRO A 1 91 ? -13.003 -6.810 7.470 1.00 63.69 91 PRO A O 1
ATOM 729 N N . ALA A 1 92 ? -15.110 -7.312 6.841 1.00 57.56 92 ALA A N 1
ATOM 730 C CA . ALA A 1 92 ? -15.731 -6.148 7.448 1.00 57.56 92 ALA A CA 1
ATOM 731 C C . ALA A 1 92 ? -16.148 -6.574 8.856 1.00 57.56 92 ALA A C 1
ATOM 733 O O . ALA A 1 92 ? -17.082 -7.365 8.989 1.00 57.56 92 ALA A O 1
ATOM 734 N N . ASP A 1 93 ? -15.415 -6.119 9.867 1.00 54.34 93 ASP A N 1
ATOM 735 C CA . ASP A 1 93 ? -15.904 -6.163 11.246 1.00 54.34 93 ASP A CA 1
ATOM 736 C C . ASP A 1 93 ? -17.002 -5.102 11.440 1.00 54.34 93 ASP A C 1
ATOM 738 O O . ASP A 1 93 ? -16.842 -3.972 10.910 1.00 54.34 93 ASP A O 1
#

Foldseek 3Di:
DAAWPADKDWDDFQDKDWDWDFDADPVRDTDTDIDIDTDTDIDGPDDDATDHRHDPDDRPDDGDDDPVCPVVDDDDPVVVVSCVVCVVVHDDD

Secondary structure (DSSP, 8-state):
--SS----EEEEEEEEEEEEEEEE-TTS-EEEEEEEEEEEEEE-SS--------SSSS--------TTTGGGS---HHHHHHHHHHTTTS---